Protein AF-A0A2M8NC01-F1 (afdb_monomer_lite)

pLDDT: mean 81.88, std 6.98, range [47.06, 91.69]

Radius of gyration: 13.36 Å; chains: 1; bounding box: 28×25×38 Å

Secondary structure (DSSP, 8-state):
-EEE-TT-----S-HHHHHHHHGGGG-TT---EEEE----HHHHHHHHHHHHH--S-EEEESSHHHHHHHHHHH-TTS---

Sequence (81 aa):
LIVDRRLITKYPLNIIKLKNTLSSLNHPNFGWLLIVDEQDAMRDFLIGIVTQLMRTPFRRIETLDDAITFLYQHDETLSRV

Foldseek 3Di:
DEAECAPPPDDDPDVVVVLVVCVVCQPPPNAEYEYADDDDPVVVVSCVVVPVSHPYHYDYDPDPVVVVVVCVVRPPVPDDD

Structure (mmCIF, N/CA/C/O backbone):
data_AF-A0A2M8NC01-F1
#
_entry.id   AF-A0A2M8NC01-F1
#
loop_
_atom_site.group_PDB
_atom_site.id
_atom_site.type_symbol
_atom_site.label_atom_id
_atom_site.label_alt_id
_atom_site.label_comp_id
_atom_site.label_asym_id
_atom_site.label_entity_id
_atom_site.label_seq_id
_atom_site.pdbx_PDB_ins_code
_atom_site.Cartn_x
_atom_site.Cartn_y
_atom_site.Cartn_z
_atom_site.occupancy
_atom_site.B_iso_or_equiv
_atom_site.auth_seq_id
_atom_site.auth_comp_id
_atom_site.auth_asym_id
_atom_site.auth_atom_id
_atom_site.pdbx_PDB_model_num
ATOM 1 N N . LEU A 1 1 ? 3.942 -4.933 -3.672 1.00 80.94 1 LEU A N 1
ATOM 2 C CA . LEU A 1 1 ? 3.085 -5.443 -2.566 1.00 80.94 1 LEU A CA 1
ATOM 3 C C . LEU A 1 1 ? 1.725 -4.770 -2.660 1.00 80.94 1 LEU A C 1
ATOM 5 O O . LEU A 1 1 ? 1.697 -3.547 -2.743 1.00 80.94 1 LEU A O 1
ATOM 9 N N . ILE A 1 2 ? 0.633 -5.536 -2.636 1.00 83.88 2 ILE A N 1
ATOM 10 C CA . ILE A 1 2 ? -0.728 -4.986 -2.546 1.00 83.88 2 ILE A CA 1
ATOM 11 C C . ILE A 1 2 ? -1.230 -5.167 -1.113 1.00 83.88 2 ILE A C 1
ATOM 13 O O . ILE A 1 2 ? -1.118 -6.257 -0.554 1.00 83.88 2 ILE A O 1
ATOM 17 N N . VAL A 1 3 ? -1.766 -4.103 -0.520 1.00 84.38 3 VAL A N 1
ATOM 18 C CA . VAL A 1 3 ? -2.381 -4.111 0.810 1.00 84.38 3 VAL A CA 1
ATOM 19 C C . VAL A 1 3 ? -3.834 -3.674 0.673 1.00 84.38 3 VAL A C 1
ATOM 21 O O . VAL A 1 3 ? -4.100 -2.504 0.407 1.00 84.38 3 VAL A O 1
ATOM 24 N N . ASP A 1 4 ? -4.768 -4.603 0.871 1.00 82.62 4 ASP A N 1
ATOM 25 C CA . ASP A 1 4 ? -6.201 -4.300 0.928 1.00 82.62 4 ASP A CA 1
ATOM 26 C C . ASP A 1 4 ? -6.598 -3.896 2.349 1.00 82.62 4 ASP A C 1
ATOM 28 O O . ASP A 1 4 ? -6.426 -4.655 3.307 1.00 82.62 4 ASP A O 1
ATOM 32 N N . ARG A 1 5 ? -7.091 -2.665 2.493 1.00 77.88 5 ARG A N 1
ATOM 33 C CA . ARG A 1 5 ? -7.429 -2.062 3.785 1.00 77.88 5 ARG A CA 1
ATOM 34 C C . ARG A 1 5 ? -8.925 -1.916 4.013 1.00 77.88 5 ARG A C 1
ATOM 36 O O . ARG A 1 5 ? -9.313 -1.469 5.094 1.00 77.88 5 ARG A O 1
ATOM 43 N N . ARG A 1 6 ? -9.769 -2.330 3.065 1.00 77.81 6 ARG A N 1
ATOM 44 C CA . ARG A 1 6 ? -11.225 -2.126 3.138 1.00 77.81 6 ARG A CA 1
ATOM 45 C C . ARG A 1 6 ? -11.836 -2.734 4.403 1.00 77.81 6 ARG A C 1
ATOM 47 O O . ARG A 1 6 ? -12.708 -2.130 5.018 1.00 77.81 6 ARG A O 1
ATOM 54 N N . LEU A 1 7 ? -11.284 -3.854 4.872 1.00 77.62 7 LEU A N 1
ATOM 55 C CA . LEU A 1 7 ? -11.740 -4.577 6.067 1.00 77.62 7 LEU A CA 1
ATOM 56 C C . LEU A 1 7 ? -11.067 -4.146 7.385 1.00 77.62 7 LEU A C 1
ATOM 58 O O . LEU A 1 7 ? -11.330 -4.734 8.436 1.00 77.62 7 LEU A O 1
ATOM 62 N N . ILE A 1 8 ? -10.186 -3.140 7.372 1.00 78.25 8 ILE A N 1
ATOM 63 C CA . ILE A 1 8 ? -9.499 -2.693 8.590 1.00 78.25 8 ILE A CA 1
ATOM 64 C C . ILE A 1 8 ? -10.445 -1.854 9.450 1.00 78.25 8 ILE A C 1
ATOM 66 O O . ILE A 1 8 ? -10.854 -0.758 9.071 1.00 78.25 8 ILE A O 1
ATOM 70 N N . THR A 1 9 ? -10.721 -2.345 10.656 1.00 77.44 9 THR A N 1
ATOM 71 C CA . THR A 1 9 ? -11.583 -1.687 11.654 1.00 77.44 9 THR A CA 1
ATOM 72 C C . THR A 1 9 ? -10.814 -1.080 12.827 1.00 77.44 9 THR A C 1
ATOM 74 O O . THR A 1 9 ? -11.398 -0.388 13.657 1.00 77.44 9 THR A O 1
ATOM 77 N N . LYS A 1 10 ? -9.503 -1.337 12.929 1.00 81.00 10 LYS A N 1
ATOM 78 C CA . LYS A 1 10 ? -8.656 -0.864 14.033 1.00 81.00 10 LYS A CA 1
ATOM 79 C C . LYS A 1 10 ? -7.444 -0.113 13.513 1.00 81.00 10 LYS A C 1
ATOM 81 O O . LYS A 1 10 ? -6.755 -0.579 12.608 1.00 81.00 10 LYS A O 1
ATOM 86 N N . TYR A 1 11 ? -7.155 1.012 14.155 1.00 80.06 11 TYR A N 1
ATOM 87 C CA . TYR A 1 11 ? -6.004 1.845 13.842 1.00 80.06 11 TYR A CA 1
ATOM 88 C C . TYR A 1 11 ? -4.879 1.654 14.864 1.00 80.06 11 TYR A C 1
ATOM 90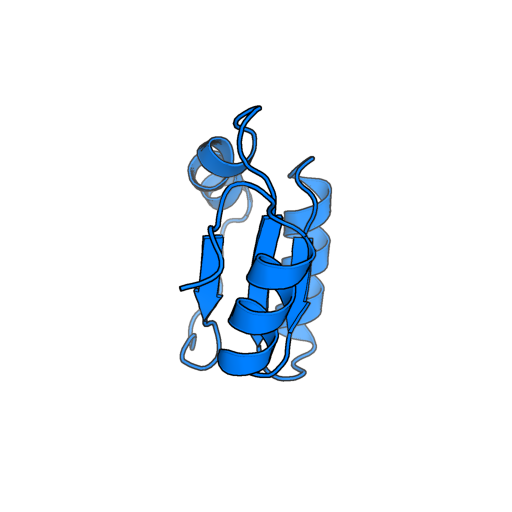 O O . TYR A 1 11 ? -5.144 1.411 16.046 1.00 80.06 11 TYR A O 1
ATOM 98 N N . PRO A 1 12 ? -3.609 1.734 14.431 1.00 76.38 12 PRO A N 1
ATOM 99 C CA . PRO A 1 12 ? -2.481 1.598 15.336 1.00 76.38 12 PRO A CA 1
ATOM 100 C C . PRO A 1 12 ? -2.419 2.792 16.295 1.00 76.38 12 PRO A C 1
ATOM 102 O O . PRO A 1 12 ? -2.316 3.937 15.872 1.00 76.38 12 PRO A O 1
ATOM 105 N N . LEU A 1 13 ? -2.407 2.512 17.600 1.00 79.69 13 LEU A N 1
ATOM 106 C CA . LEU A 1 13 ? -2.249 3.533 18.648 1.00 79.69 13 LEU A CA 1
ATOM 107 C C . LEU A 1 13 ? -0.795 4.004 18.808 1.00 79.69 13 LEU A C 1
ATOM 109 O O . LEU A 1 13 ? -0.531 5.008 19.461 1.00 79.69 13 LEU A O 1
ATOM 113 N N . ASN A 1 14 ? 0.166 3.260 18.248 1.00 83.88 14 ASN A N 1
ATOM 114 C CA . ASN A 1 14 ? 1.590 3.553 18.363 1.00 83.88 14 ASN A CA 1
ATOM 115 C C . ASN A 1 14 ? 2.271 3.492 16.990 1.00 83.88 14 ASN A C 1
ATOM 117 O O . ASN A 1 14 ? 2.594 2.419 16.477 1.00 83.88 14 ASN A O 1
ATOM 121 N N . ILE A 1 15 ? 2.528 4.674 16.435 1.00 78.75 15 ILE A N 1
ATOM 122 C CA . ILE A 1 15 ? 3.175 4.864 15.132 1.00 78.75 15 ILE A CA 1
ATOM 123 C C . ILE A 1 15 ? 4.653 4.432 15.148 1.00 78.75 15 ILE A C 1
ATOM 125 O O . ILE A 1 15 ? 5.183 3.974 14.140 1.00 78.75 15 ILE A O 1
ATOM 129 N N . ILE A 1 16 ? 5.337 4.501 16.293 1.00 80.50 16 ILE A N 1
ATOM 130 C CA . ILE A 1 16 ? 6.752 4.105 16.392 1.00 80.50 16 ILE A CA 1
ATOM 131 C C . ILE A 1 16 ? 6.900 2.593 16.195 1.00 80.50 16 ILE A C 1
ATOM 133 O O . ILE A 1 16 ? 7.794 2.147 15.477 1.00 80.50 16 ILE A O 1
ATOM 137 N N . LYS A 1 17 ? 5.992 1.792 16.769 1.00 79.69 17 LYS A N 1
ATOM 138 C CA . LYS A 1 17 ? 5.969 0.340 16.528 1.00 79.69 17 LYS A CA 1
ATOM 139 C C . LYS A 1 17 ? 5.736 0.016 15.053 1.00 79.69 17 LYS A C 1
ATOM 141 O O . LYS A 1 17 ? 6.337 -0.926 14.543 1.00 79.69 17 LYS A O 1
ATOM 146 N N . LEU A 1 18 ? 4.929 0.828 14.368 1.00 77.81 18 LEU A N 1
ATOM 147 C CA . LEU A 1 18 ? 4.661 0.673 12.942 1.00 77.81 18 LEU A CA 1
ATOM 148 C C . LEU A 1 18 ? 5.937 0.838 12.103 1.00 77.81 18 LEU A C 1
ATOM 150 O O . LEU A 1 18 ? 6.179 0.028 11.216 1.00 77.81 18 LEU A O 1
ATOM 154 N N . LYS A 1 19 ? 6.810 1.804 12.429 1.00 77.12 19 LYS A N 1
ATOM 155 C CA . LYS A 1 19 ? 8.095 2.004 11.728 1.00 77.12 19 LYS A CA 1
ATOM 156 C C . LYS A 1 19 ? 8.945 0.729 11.672 1.00 77.12 19 LYS A C 1
ATOM 158 O O . LYS A 1 19 ? 9.518 0.424 10.629 1.00 77.12 19 LYS A O 1
ATOM 163 N N . ASN A 1 20 ? 9.012 -0.025 12.769 1.00 79.62 20 ASN A N 1
ATOM 164 C CA . ASN A 1 20 ? 9.798 -1.261 12.815 1.00 79.62 20 ASN A CA 1
ATOM 165 C C . ASN A 1 20 ? 9.221 -2.332 11.881 1.00 79.62 20 ASN A C 1
ATOM 167 O O . ASN A 1 20 ? 9.979 -3.009 11.192 1.00 79.62 20 ASN A O 1
ATOM 171 N N . THR A 1 21 ? 7.894 -2.440 11.792 1.00 78.69 21 THR A N 1
ATOM 172 C CA . THR A 1 21 ? 7.215 -3.347 10.852 1.00 78.69 21 THR A CA 1
ATOM 173 C C . THR A 1 21 ? 7.427 -2.923 9.395 1.00 78.69 21 THR A C 1
ATOM 175 O O . THR A 1 21 ? 7.668 -3.764 8.530 1.00 78.69 21 THR A O 1
ATOM 178 N N . LEU A 1 22 ? 7.403 -1.615 9.127 1.00 77.62 22 LEU A N 1
ATOM 179 C CA . LEU A 1 22 ? 7.580 -1.049 7.787 1.00 77.62 22 LEU A CA 1
ATOM 180 C C . LEU A 1 22 ? 9.039 -1.029 7.311 1.00 77.62 22 LEU A C 1
ATOM 182 O O . LEU A 1 22 ? 9.291 -0.705 6.156 1.00 77.62 22 LEU A O 1
ATOM 186 N N . SER A 1 23 ? 10.007 -1.384 8.160 1.00 78.81 23 SER A N 1
ATOM 187 C CA . SER A 1 23 ? 11.430 -1.420 7.787 1.00 78.81 23 SER A CA 1
ATOM 188 C C . SER A 1 23 ? 11.709 -2.317 6.574 1.00 78.81 23 SER A C 1
ATOM 190 O O . SER A 1 23 ? 12.536 -1.970 5.733 1.00 78.81 23 SER A O 1
ATOM 192 N N . SER A 1 24 ? 10.949 -3.408 6.438 1.00 76.00 24 SER A N 1
ATOM 193 C CA . SER A 1 24 ? 10.979 -4.323 5.290 1.00 76.00 24 SER A CA 1
ATOM 194 C C . SER A 1 24 ? 10.607 -3.657 3.958 1.00 76.00 24 SER A C 1
ATOM 196 O O . SER A 1 24 ? 11.066 -4.093 2.905 1.00 76.00 24 SER A O 1
ATOM 198 N N . LEU A 1 25 ? 9.827 -2.572 3.991 1.00 77.00 25 LEU A N 1
ATOM 199 C CA . LEU A 1 25 ? 9.411 -1.839 2.796 1.00 77.00 25 LEU A CA 1
ATOM 200 C C . LEU A 1 25 ? 10.530 -0.970 2.217 1.00 77.00 25 LEU A C 1
ATOM 202 O O . LEU A 1 25 ? 10.435 -0.580 1.061 1.00 77.00 25 LEU A O 1
ATOM 206 N N . ASN A 1 26 ? 11.590 -0.691 2.983 1.00 77.12 26 ASN A N 1
ATOM 207 C CA . ASN A 1 26 ? 12.752 0.079 2.522 1.00 77.12 26 ASN A CA 1
ATOM 208 C C . ASN A 1 26 ? 13.793 -0.783 1.778 1.00 77.12 26 ASN A C 1
ATOM 210 O O . ASN A 1 26 ? 14.924 -0.340 1.575 1.00 77.12 26 ASN A O 1
ATOM 214 N N . HIS A 1 27 ? 13.462 -2.026 1.420 1.00 80.88 27 HIS A N 1
ATOM 215 C CA . HIS A 1 27 ? 14.374 -2.890 0.677 1.00 80.88 27 HIS A CA 1
ATOM 216 C C . HIS A 1 27 ? 14.654 -2.301 -0.723 1.00 80.88 27 HIS A C 1
ATOM 218 O O . HIS A 1 27 ? 13.711 -1.867 -1.381 1.00 80.88 27 HIS A O 1
ATOM 224 N N . PRO A 1 28 ? 15.906 -2.305 -1.226 1.00 80.69 28 PRO A N 1
ATOM 225 C CA . PRO A 1 28 ? 16.255 -1.669 -2.505 1.00 80.69 28 PRO A CA 1
ATOM 226 C C . PRO A 1 28 ? 15.509 -2.249 -3.715 1.00 80.69 28 PRO A C 1
ATOM 228 O O . PRO A 1 28 ? 15.252 -1.534 -4.673 1.00 80.69 28 PRO A O 1
ATOM 231 N N . ASN A 1 29 ? 15.114 -3.524 -3.649 1.00 82.06 29 ASN A N 1
ATOM 232 C CA . ASN A 1 29 ? 14.325 -4.183 -4.699 1.00 82.06 29 ASN A CA 1
ATOM 233 C C . ASN A 1 29 ? 12.809 -4.073 -4.474 1.00 82.06 29 ASN A C 1
ATOM 235 O O . ASN A 1 29 ? 12.035 -4.775 -5.120 1.00 82.06 29 ASN A O 1
ATOM 239 N N . PHE A 1 30 ? 12.363 -3.268 -3.510 1.00 81.56 30 PHE A N 1
ATOM 240 C CA . PHE A 1 30 ? 10.943 -3.039 -3.314 1.00 81.56 30 PHE A CA 1
ATOM 241 C C . PHE A 1 30 ? 10.472 -1.979 -4.314 1.00 81.56 30 PHE A C 1
ATOM 243 O O . PHE A 1 30 ? 10.755 -0.797 -4.146 1.00 81.56 30 PHE A O 1
ATOM 250 N N . GLY A 1 31 ? 9.750 -2.423 -5.346 1.00 84.69 31 GLY A N 1
ATOM 251 C CA . GLY A 1 31 ? 9.204 -1.558 -6.392 1.00 84.69 31 GLY A CA 1
ATOM 252 C C . GLY A 1 31 ? 8.099 -0.649 -5.865 1.00 84.69 31 GLY A C 1
ATOM 253 O O . GLY A 1 31 ? 8.355 0.502 -5.551 1.00 84.69 31 GLY A O 1
ATOM 254 N N . TRP A 1 32 ? 6.875 -1.167 -5.735 1.00 88.75 32 TRP A N 1
ATOM 255 C CA . TRP A 1 32 ? 5.694 -0.364 -5.392 1.00 88.75 32 TRP A CA 1
ATOM 256 C C . TRP A 1 32 ? 4.909 -0.904 -4.192 1.00 88.75 32 TRP A C 1
ATOM 258 O O . TRP A 1 32 ? 4.658 -2.114 -4.070 1.00 88.75 32 TRP A O 1
ATOM 268 N N . LEU A 1 33 ? 4.456 0.015 -3.330 1.00 88.25 33 LEU A N 1
ATOM 269 C CA . LEU A 1 33 ? 3.419 -0.247 -2.331 1.00 88.25 33 LEU A CA 1
ATOM 270 C C . LEU A 1 33 ? 2.067 0.228 -2.869 1.00 88.25 33 LEU A C 1
ATOM 272 O O . LEU A 1 33 ? 1.844 1.428 -3.018 1.00 88.25 33 LEU A O 1
ATOM 276 N N . LEU A 1 3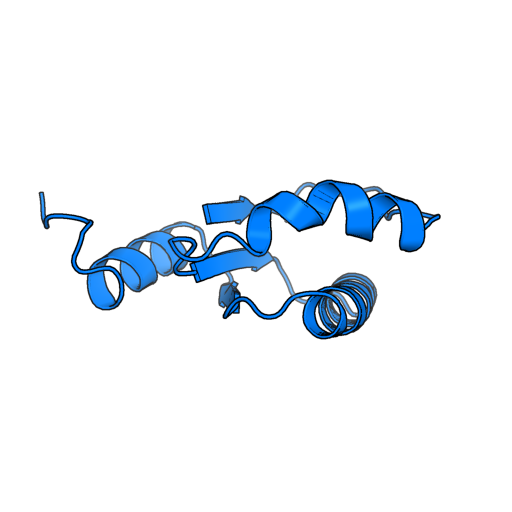4 ? 1.149 -0.701 -3.114 1.00 90.56 34 LEU A N 1
ATOM 277 C CA . LEU A 1 34 ? -0.205 -0.373 -3.549 1.00 90.56 34 LEU A CA 1
ATOM 278 C C . LEU A 1 34 ? -1.178 -0.565 -2.400 1.00 90.56 34 LEU A C 1
ATOM 280 O O . LEU A 1 34 ? -1.219 -1.633 -1.790 1.00 90.56 34 LEU A O 1
ATOM 284 N N . ILE A 1 35 ? -1.944 0.476 -2.104 1.00 88.69 35 ILE A N 1
ATOM 285 C CA . ILE A 1 35 ? -2.910 0.487 -1.010 1.00 88.69 35 ILE A CA 1
ATOM 286 C C . ILE A 1 35 ? -4.306 0.530 -1.624 1.00 88.69 35 ILE A C 1
ATOM 288 O O . ILE A 1 35 ? -4.661 1.538 -2.235 1.00 88.69 35 ILE A O 1
ATOM 292 N N . VAL A 1 36 ? -5.066 -0.554 -1.461 1.00 89.19 36 VAL A N 1
ATOM 293 C CA . VAL A 1 36 ? -6.458 -0.652 -1.915 1.00 89.19 36 VAL A CA 1
ATOM 294 C C . VAL A 1 36 ? -7.372 -0.195 -0.785 1.00 89.19 36 VAL A C 1
ATOM 296 O O . VAL A 1 36 ? -7.427 -0.846 0.262 1.00 89.19 36 VAL A O 1
ATOM 299 N N . ASP A 1 37 ? -8.011 0.964 -0.951 1.00 84.50 37 ASP A N 1
ATOM 300 C CA . ASP A 1 37 ? -8.724 1.629 0.143 1.00 84.50 37 ASP A CA 1
ATOM 301 C C . ASP A 1 37 ? -9.780 2.643 -0.329 1.00 84.50 37 ASP A C 1
ATOM 303 O O . ASP A 1 37 ? -9.543 3.427 -1.252 1.00 84.50 37 ASP A O 1
ATOM 307 N N . GLU A 1 38 ? -10.904 2.700 0.382 1.00 82.00 38 GLU A N 1
ATOM 308 C CA . GLU A 1 38 ? -11.989 3.672 0.183 1.00 82.00 38 GLU A CA 1
ATOM 309 C C . GLU A 1 38 ? -11.685 4.999 0.898 1.00 82.00 38 GLU A C 1
ATOM 311 O O . GLU A 1 38 ? -10.848 5.054 1.801 1.00 82.00 38 GLU A O 1
ATOM 316 N N . GLN A 1 39 ? -12.255 6.124 0.439 1.00 75.75 39 GLN A N 1
ATOM 317 C CA . GLN A 1 39 ? -11.966 7.448 1.021 1.00 75.75 39 GLN A CA 1
ATOM 318 C C . GLN A 1 39 ? -12.414 7.514 2.481 1.00 75.75 39 GLN A C 1
ATOM 320 O O . GLN A 1 39 ? -13.601 7.478 2.782 1.00 75.75 39 GLN A O 1
ATOM 325 N N . ASP A 1 40 ? -11.434 7.644 3.375 1.00 83.50 40 ASP A N 1
ATOM 326 C CA . ASP A 1 40 ? -11.628 7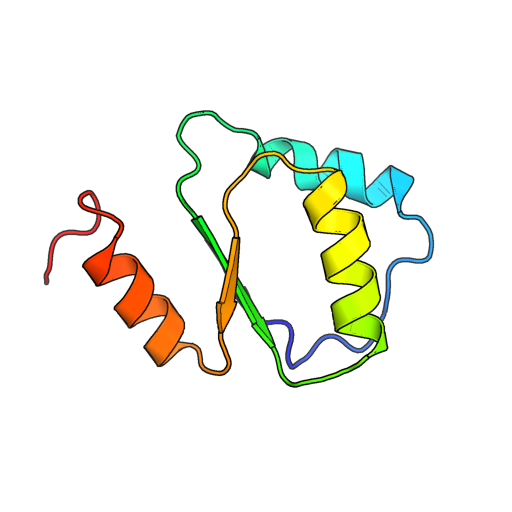.817 4.807 1.00 83.50 40 ASP A CA 1
ATOM 327 C C . ASP A 1 40 ? -10.539 8.755 5.343 1.00 83.50 40 ASP A C 1
ATOM 329 O O . ASP A 1 40 ? -9.340 8.494 5.214 1.00 83.50 40 ASP A O 1
ATOM 333 N N . ALA A 1 41 ? -10.964 9.856 5.963 1.00 83.00 41 ALA A N 1
ATOM 334 C CA . ALA A 1 41 ? -10.064 10.912 6.419 1.00 83.00 41 ALA A CA 1
ATOM 335 C C . ALA A 1 41 ? -9.032 10.427 7.456 1.00 83.00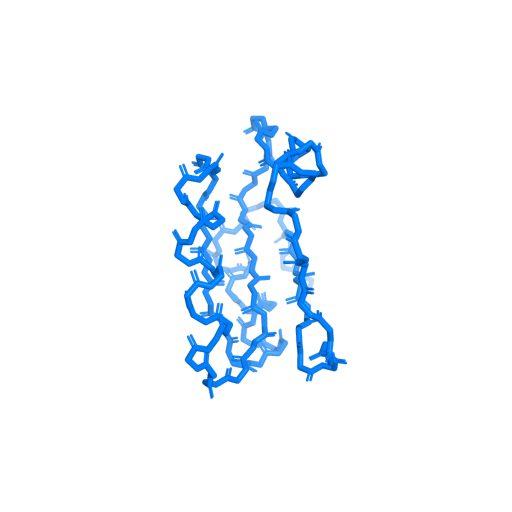 41 ALA A C 1
ATOM 337 O O . ALA A 1 41 ? -7.901 10.916 7.482 1.00 83.00 41 ALA A O 1
ATOM 338 N N . MET A 1 42 ? -9.388 9.448 8.298 1.00 81.81 42 MET A N 1
ATOM 339 C CA . MET A 1 42 ? -8.454 8.866 9.264 1.00 81.81 42 MET A CA 1
ATOM 340 C C . MET A 1 42 ? -7.413 7.996 8.552 1.00 81.81 42 MET A C 1
ATOM 342 O O . MET A 1 42 ? -6.225 8.042 8.885 1.00 81.81 42 MET A O 1
ATOM 346 N N . ARG A 1 43 ? -7.825 7.223 7.542 1.00 80.31 43 ARG A N 1
ATOM 347 C CA . ARG A 1 43 ? -6.905 6.419 6.726 1.00 80.31 43 ARG A CA 1
ATOM 348 C C . ARG A 1 43 ? -5.941 7.295 5.940 1.00 80.31 43 ARG A C 1
ATOM 350 O O . ARG A 1 43 ? -4.758 6.955 5.905 1.00 80.31 43 ARG A O 1
ATOM 357 N N . ASP A 1 44 ? -6.403 8.419 5.405 1.00 84.50 44 ASP A N 1
ATOM 358 C CA . ASP A 1 44 ? -5.567 9.383 4.684 1.00 84.50 44 ASP A CA 1
ATOM 359 C C . ASP A 1 44 ? -4.539 10.052 5.592 1.00 84.50 44 ASP A C 1
ATOM 361 O O . ASP A 1 44 ? -3.359 10.134 5.243 1.00 84.50 44 ASP A O 1
ATOM 365 N N . PHE A 1 45 ? -4.946 10.437 6.802 1.00 84.06 45 PHE A N 1
ATOM 366 C CA . PHE A 1 45 ? -4.022 10.951 7.808 1.00 84.06 45 PHE A CA 1
ATOM 367 C C . PHE A 1 45 ? -2.924 9.934 8.151 1.00 84.06 45 PHE A C 1
ATOM 369 O O . PHE A 1 45 ? -1.735 10.262 8.156 1.00 84.06 45 PHE A O 1
ATOM 376 N N . LEU A 1 46 ? -3.302 8.674 8.385 1.00 81.94 46 LEU A N 1
ATOM 377 C CA . LEU A 1 46 ? -2.347 7.609 8.691 1.00 81.94 46 LEU A CA 1
ATOM 378 C C . LEU A 1 46 ? -1.414 7.307 7.517 1.00 81.94 46 LEU A C 1
ATOM 380 O O . LEU A 1 46 ? -0.222 7.102 7.742 1.00 81.94 46 LEU A O 1
ATOM 384 N N . ILE A 1 47 ? -1.926 7.305 6.282 1.00 82.00 47 ILE A N 1
ATOM 385 C CA . ILE A 1 47 ? -1.095 7.171 5.080 1.00 82.00 47 ILE A CA 1
ATOM 386 C C . ILE A 1 47 ? -0.097 8.325 5.029 1.00 82.00 47 ILE A C 1
ATOM 388 O O . ILE A 1 47 ? 1.088 8.064 4.882 1.00 82.00 47 ILE A O 1
ATOM 392 N N . GLY A 1 48 ? -0.531 9.569 5.238 1.00 84.38 48 GLY A N 1
ATOM 393 C CA . GLY A 1 48 ? 0.349 10.740 5.239 1.00 84.38 48 GLY A CA 1
ATOM 394 C C . GLY A 1 48 ? 1.484 10.666 6.264 1.00 84.38 48 GLY A C 1
ATOM 395 O O . GLY A 1 48 ? 2.596 11.111 5.986 1.00 84.38 48 GLY A O 1
ATOM 396 N N . ILE A 1 49 ? 1.242 10.078 7.439 1.00 84.31 49 ILE A N 1
ATOM 397 C CA . ILE A 1 49 ? 2.296 9.827 8.433 1.00 84.31 49 ILE A CA 1
ATOM 398 C C . ILE A 1 49 ? 3.230 8.711 7.962 1.00 84.31 49 ILE A C 1
ATOM 400 O O . ILE A 1 49 ? 4.450 8.844 8.028 1.00 84.31 49 ILE A O 1
ATOM 404 N N . VAL A 1 50 ? 2.666 7.593 7.504 1.00 79.69 50 VAL A N 1
ATOM 405 C CA . VAL A 1 50 ? 3.432 6.415 7.083 1.00 79.69 50 VAL A CA 1
ATOM 406 C C . VAL A 1 50 ? 4.342 6.737 5.902 1.00 79.69 50 VAL A C 1
ATOM 408 O O . VAL A 1 50 ? 5.503 6.334 5.907 1.00 79.69 50 VAL A O 1
ATOM 411 N N . THR A 1 51 ? 3.854 7.507 4.934 1.00 79.69 51 THR A N 1
ATOM 412 C CA . THR A 1 51 ? 4.585 7.864 3.713 1.00 79.69 51 THR A CA 1
ATOM 413 C C . THR A 1 51 ? 5.765 8.786 3.988 1.00 79.69 51 THR A C 1
ATOM 415 O O . THR A 1 51 ? 6.764 8.701 3.289 1.00 79.69 51 THR A O 1
ATOM 418 N N . GLN A 1 52 ? 5.721 9.590 5.055 1.00 82.06 52 GLN A N 1
ATOM 419 C CA . GLN A 1 52 ? 6.883 10.357 5.520 1.00 82.06 52 GLN A CA 1
ATOM 420 C C . GLN A 1 52 ? 7.972 9.471 6.145 1.00 82.06 52 GLN A C 1
ATOM 422 O O . GLN A 1 52 ? 9.144 9.844 6.170 1.00 82.06 52 GLN A O 1
ATOM 427 N N . LEU A 1 53 ? 7.599 8.304 6.677 1.00 78.56 53 LEU A N 1
ATOM 428 C CA . LEU A 1 53 ? 8.518 7.382 7.351 1.00 78.56 53 LEU A CA 1
ATOM 429 C C . LEU A 1 53 ? 9.166 6.367 6.399 1.00 78.56 53 LEU A C 1
ATOM 431 O O . LEU A 1 53 ? 10.134 5.709 6.787 1.00 78.56 53 LEU A O 1
ATOM 435 N N . MET A 1 54 ? 8.651 6.237 5.176 1.00 77.56 54 MET A N 1
ATOM 436 C CA . MET A 1 54 ? 9.152 5.329 4.144 1.00 77.56 54 MET A CA 1
ATOM 437 C C . MET A 1 54 ? 9.684 6.111 2.942 1.00 77.56 54 MET A C 1
ATOM 439 O O . MET A 1 54 ? 9.217 7.200 2.638 1.00 77.56 54 MET A O 1
ATOM 443 N N . ARG A 1 55 ? 10.673 5.551 2.243 1.00 77.31 55 ARG A N 1
ATOM 444 C CA . ARG A 1 55 ? 11.225 6.156 1.009 1.00 77.31 55 ARG A CA 1
ATOM 445 C C . ARG A 1 55 ? 10.671 5.536 -0.269 1.00 77.31 55 ARG A C 1
ATOM 447 O O . ARG A 1 55 ? 11.049 5.920 -1.369 1.00 77.31 55 ARG A O 1
ATOM 454 N N . THR A 1 56 ? 9.816 4.546 -0.102 1.00 82.56 56 THR A N 1
ATOM 455 C CA . THR A 1 56 ? 9.343 3.668 -1.158 1.00 82.56 56 THR A CA 1
ATOM 456 C C . THR A 1 56 ? 8.159 4.301 -1.87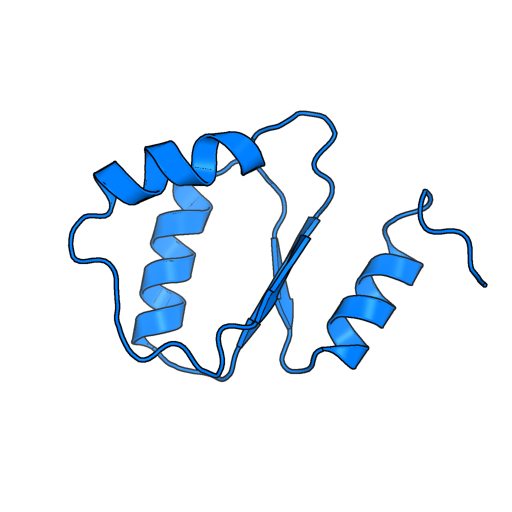6 1.00 82.56 56 THR A C 1
ATOM 458 O O . THR A 1 56 ? 7.267 4.834 -1.206 1.00 82.56 56 THR A O 1
ATOM 461 N N . PRO A 1 57 ? 8.105 4.238 -3.215 1.00 85.94 57 PRO A N 1
ATOM 462 C CA . PRO A 1 57 ? 6.990 4.802 -3.944 1.00 85.94 57 PRO A CA 1
ATOM 463 C C . PRO A 1 57 ? 5.720 4.009 -3.625 1.00 85.94 57 PRO A C 1
ATOM 465 O O . PRO A 1 57 ? 5.703 2.775 -3.526 1.00 85.94 57 PRO A O 1
ATOM 468 N N . PHE A 1 58 ? 4.641 4.751 -3.418 1.00 86.69 58 PHE A N 1
ATOM 469 C CA . PHE A 1 58 ? 3.350 4.197 -3.060 1.00 86.69 58 PHE A CA 1
ATOM 470 C C . PHE A 1 58 ? 2.271 4.774 -3.965 1.00 86.69 58 PHE A C 1
ATOM 472 O O . PHE A 1 58 ? 2.386 5.896 -4.460 1.00 86.69 58 PHE A O 1
ATOM 479 N N . ARG A 1 59 ? 1.202 4.007 -4.163 1.00 88.19 59 ARG A N 1
ATOM 480 C CA . ARG A 1 59 ? 0.015 4.473 -4.867 1.00 88.19 59 ARG A CA 1
ATOM 481 C C . ARG A 1 59 ? -1.235 3.961 -4.177 1.00 88.19 59 ARG A C 1
ATOM 483 O O . ARG A 1 59 ? -1.332 2.790 -3.817 1.00 88.19 59 ARG A O 1
ATOM 490 N N . ARG A 1 60 ? -2.190 4.864 -3.995 1.00 86.94 60 ARG A N 1
ATOM 491 C CA . ARG A 1 60 ? -3.526 4.530 -3.522 1.00 86.94 60 ARG A CA 1
ATOM 492 C C . ARG A 1 60 ? -4.412 4.185 -4.714 1.00 86.94 60 ARG A C 1
ATOM 494 O O . ARG A 1 60 ? -4.349 4.867 -5.736 1.00 86.94 60 ARG A O 1
ATOM 501 N N . ILE A 1 61 ? -5.182 3.114 -4.581 1.00 90.56 61 ILE A N 1
ATOM 502 C CA . ILE A 1 61 ? -6.040 2.561 -5.627 1.00 90.56 61 ILE A CA 1
ATOM 503 C C . ILE A 1 61 ? -7.366 2.131 -4.981 1.00 90.56 61 ILE A C 1
ATOM 505 O O . ILE A 1 61 ? -7.395 1.781 -3.806 1.00 90.56 61 ILE A O 1
ATOM 509 N N . GLU A 1 62 ? -8.477 2.215 -5.706 1.00 87.25 62 GLU A N 1
ATOM 510 C CA . GLU A 1 62 ? -9.809 1.918 -5.154 1.00 87.25 62 GLU A CA 1
ATOM 511 C C . GLU A 1 62 ? -10.166 0.433 -5.260 1.00 87.25 62 GLU A C 1
ATOM 513 O O . GLU A 1 62 ? -10.798 -0.125 -4.362 1.00 87.25 62 GLU A O 1
ATOM 518 N N . THR A 1 63 ? -9.712 -0.234 -6.326 1.00 88.81 63 THR A N 1
ATOM 519 C CA . THR A 1 63 ? -10.006 -1.645 -6.584 1.00 88.81 63 THR A CA 1
ATOM 520 C C . THR A 1 63 ? -8.740 -2.497 -6.654 1.00 88.81 63 THR A C 1
ATOM 522 O O . THR A 1 63 ? -7.639 -2.025 -6.946 1.00 88.81 63 THR A O 1
ATOM 525 N N . LEU A 1 64 ? -8.894 -3.791 -6.368 1.00 89.12 64 LEU A N 1
ATOM 526 C CA . LEU A 1 64 ? -7.800 -4.750 -6.502 1.00 89.12 64 LEU A CA 1
ATOM 527 C C . LEU A 1 64 ? -7.386 -4.926 -7.971 1.00 89.12 64 LEU A C 1
ATOM 529 O O . LEU A 1 64 ? -6.193 -5.002 -8.260 1.00 89.12 64 LEU A O 1
ATOM 533 N N . ASP A 1 65 ? -8.352 -4.942 -8.887 1.00 90.88 65 ASP A N 1
ATOM 534 C CA . ASP A 1 65 ? -8.111 -5.141 -10.320 1.00 90.88 65 ASP A CA 1
ATOM 535 C C . ASP A 1 65 ? -7.290 -3.994 -10.923 1.00 90.88 65 ASP A C 1
ATOM 537 O O . ASP A 1 65 ? -6.346 -4.225 -11.685 1.00 90.88 65 ASP A O 1
ATOM 541 N N . ASP A 1 66 ? -7.562 -2.757 -10.505 1.00 90.00 66 ASP A N 1
ATOM 542 C CA . ASP A 1 66 ? -6.763 -1.594 -10.897 1.00 90.00 66 ASP A CA 1
ATOM 543 C C . ASP A 1 66 ? -5.339 -1.672 -10.334 1.00 90.00 66 ASP A C 1
ATOM 545 O O . ASP A 1 66 ? -4.380 -1.266 -10.994 1.00 90.00 66 ASP A O 1
ATOM 549 N N . ALA A 1 67 ? -5.170 -2.218 -9.125 1.00 90.94 67 ALA A N 1
ATOM 550 C CA . ALA A 1 67 ? -3.854 -2.384 -8.516 1.00 90.94 67 ALA A CA 1
ATOM 551 C C 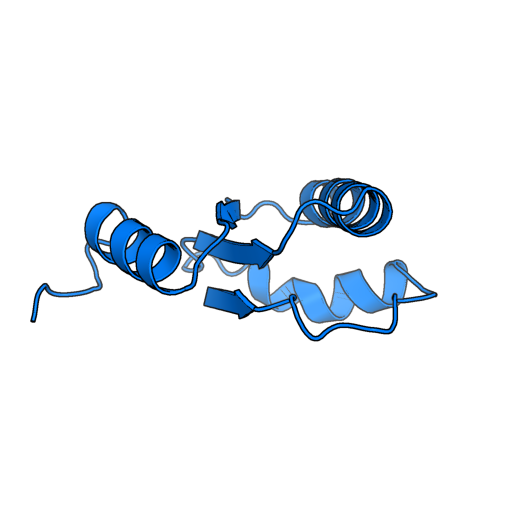. ALA A 1 67 ? -3.015 -3.414 -9.269 1.00 90.94 67 ALA A C 1
ATOM 553 O O . ALA A 1 67 ? -1.836 -3.178 -9.536 1.00 90.94 67 ALA A O 1
ATOM 554 N N . ILE A 1 68 ? -3.636 -4.520 -9.670 1.00 90.75 68 ILE A N 1
ATOM 555 C CA . ILE A 1 68 ? -3.012 -5.537 -10.514 1.00 90.75 68 ILE A CA 1
ATOM 556 C C . ILE A 1 68 ? -2.650 -4.940 -11.880 1.00 90.75 68 ILE A C 1
ATOM 558 O O . ILE A 1 68 ? -1.512 -5.076 -12.331 1.00 90.75 68 ILE A O 1
ATOM 562 N N . THR A 1 69 ? -3.575 -4.210 -12.506 1.00 91.69 69 THR A N 1
ATOM 563 C CA . THR A 1 69 ? -3.341 -3.534 -13.792 1.00 91.69 69 THR A CA 1
ATOM 564 C C . THR A 1 69 ? -2.178 -2.545 -13.707 1.00 91.69 69 THR A C 1
ATOM 566 O O . THR A 1 69 ? -1.322 -2.518 -14.592 1.00 91.69 69 THR A O 1
ATOM 569 N N . PHE A 1 70 ? -2.098 -1.766 -12.625 1.00 91.25 70 PHE A N 1
ATOM 570 C CA . PHE A 1 70 ? -0.995 -0.837 -12.395 1.00 91.25 70 PHE A CA 1
ATOM 571 C C . PHE A 1 70 ? 0.351 -1.562 -12.298 1.00 91.25 70 PHE A C 1
ATOM 573 O O . PHE A 1 70 ? 1.317 -1.116 -12.922 1.00 91.25 70 PHE A O 1
ATOM 580 N N . LEU A 1 71 ? 0.415 -2.682 -11.564 1.00 89.31 71 LEU A N 1
ATOM 581 C CA . LEU A 1 71 ? 1.634 -3.488 -11.466 1.00 89.31 71 LEU A CA 1
ATOM 582 C C . LEU A 1 71 ? 2.078 -4.000 -12.837 1.00 89.31 71 LEU A C 1
ATOM 584 O O . LEU A 1 71 ? 3.230 -3.799 -13.195 1.00 89.31 71 LEU A O 1
ATOM 588 N N . TYR A 1 72 ? 1.175 -4.559 -13.644 1.00 89.25 72 TYR A N 1
ATOM 589 C CA . TYR A 1 72 ? 1.519 -5.037 -14.990 1.00 89.25 72 TYR A CA 1
ATOM 590 C C . TYR A 1 72 ? 2.007 -3.943 -15.951 1.00 89.25 72 TYR A C 1
ATOM 592 O O . TYR A 1 72 ? 2.624 -4.249 -16.970 1.00 89.25 72 TYR A O 1
ATOM 600 N N . GLN A 1 73 ? 1.701 -2.675 -15.676 1.00 88.19 73 GLN A N 1
ATOM 601 C CA . GLN A 1 73 ? 2.161 -1.545 -16.486 1.00 88.19 73 GLN A CA 1
ATOM 602 C C . GLN A 1 73 ? 3.519 -0.990 -16.041 1.00 88.19 73 GLN A C 1
ATOM 604 O O . GLN A 1 73 ? 4.212 -0.399 -16.862 1.00 88.19 73 GLN A O 1
ATOM 609 N N . HIS A 1 74 ? 3.875 -1.131 -14.760 1.00 86.38 74 HIS A N 1
ATOM 610 C CA . HIS A 1 74 ? 5.015 -0.425 -14.155 1.00 86.38 74 HIS A CA 1
ATOM 611 C C . HIS A 1 74 ? 6.086 -1.351 -13.577 1.00 86.38 74 HIS A C 1
ATOM 613 O O . HIS A 1 74 ? 7.173 -0.883 -13.243 1.00 86.38 74 HIS A O 1
ATOM 619 N N . ASP A 1 75 ? 5.787 -2.637 -13.424 1.00 81.38 75 ASP A N 1
ATOM 620 C CA . ASP A 1 75 ? 6.725 -3.648 -12.962 1.00 81.38 75 ASP A CA 1
ATOM 621 C C . ASP A 1 75 ? 7.061 -4.589 -14.123 1.00 81.38 75 ASP A C 1
ATOM 623 O O . ASP A 1 75 ? 6.328 -5.528 -14.431 1.00 81.38 75 ASP A O 1
ATOM 627 N N . GLU A 1 76 ? 8.190 -4.319 -14.777 1.00 79.69 76 GLU A N 1
ATOM 628 C CA . GLU A 1 76 ? 8.687 -5.097 -15.918 1.00 79.69 76 GLU A CA 1
ATOM 629 C C . GLU A 1 76 ? 9.046 -6.545 -15.541 1.00 79.69 76 GLU A C 1
ATOM 631 O O . GLU A 1 76 ? 9.180 -7.398 -16.419 1.00 79.69 76 GLU A O 1
ATOM 636 N N . THR A 1 77 ? 9.186 -6.847 -14.242 1.00 80.50 77 THR A N 1
ATOM 637 C CA . THR A 1 77 ? 9.470 -8.208 -13.766 1.00 80.50 77 THR A CA 1
ATOM 638 C C . THR A 1 77 ? 8.225 -9.093 -13.749 1.00 80.50 77 THR A C 1
ATOM 640 O O . THR A 1 77 ? 8.338 -10.321 -13.774 1.00 80.50 77 THR A O 1
ATOM 643 N N . LEU A 1 78 ? 7.031 -8.493 -13.767 1.00 76.56 78 LEU A N 1
ATOM 644 C CA . LEU A 1 78 ? 5.769 -9.208 -13.902 1.00 76.56 78 LEU A CA 1
ATOM 645 C C . LEU A 1 78 ? 5.504 -9.465 -15.385 1.00 76.56 78 LEU A C 1
ATOM 647 O O . LEU A 1 78 ? 4.936 -8.644 -16.103 1.00 76.56 78 LEU A O 1
ATOM 651 N N . SER A 1 79 ? 5.937 -10.633 -15.858 1.00 62.53 79 SER A N 1
ATOM 652 C CA . SER A 1 79 ? 5.669 -11.086 -17.224 1.00 62.53 79 SER A CA 1
ATOM 653 C C . SER A 1 79 ? 4.156 -11.095 -17.483 1.00 62.53 79 SER A C 1
ATOM 655 O O . SER A 1 79 ? 3.403 -11.673 -16.697 1.00 62.53 79 SER A O 1
ATOM 657 N N . ARG A 1 80 ? 3.702 -10.461 -18.577 1.00 56.88 80 ARG A N 1
ATOM 658 C CA . ARG A 1 80 ? 2.316 -10.586 -19.062 1.00 56.88 80 ARG A CA 1
ATOM 659 C C . ARG A 1 80 ? 2.047 -12.067 -19.345 1.00 56.88 80 ARG A C 1
ATOM 661 O O . ARG A 1 80 ? 2.670 -12.618 -20.250 1.00 56.88 80 ARG A O 1
ATOM 668 N N . VAL A 1 81 ? 1.186 -12.690 -18.543 1.00 47.06 81 VAL A N 1
ATOM 669 C CA . VAL A 1 81 ? 0.655 -14.040 -18.795 1.00 47.06 81 VAL A CA 1
ATOM 670 C C . VAL A 1 81 ? -0.518 -13.931 -19.754 1.00 47.06 81 VAL A C 1
ATOM 672 O O . VAL A 1 81 ? -1.341 -13.011 -19.546 1.00 47.06 81 VAL A O 1
#